Protein AF-X0VG10-F1 (afdb_monomer_lite)

Radius of gyration: 13.47 Å; chains: 1; bounding box: 41×20×35 Å

Organism: NCBI:txid412755

Structure (mmCIF, N/CA/C/O backbone):
data_AF-X0VG10-F1
#
_entry.id   AF-X0VG10-F1
#
loop_
_atom_site.group_PDB
_atom_site.id
_atom_site.type_symbol
_atom_site.label_atom_id
_atom_site.label_alt_id
_atom_site.label_comp_id
_atom_site.label_asym_id
_atom_site.label_entity_id
_atom_site.label_seq_id
_atom_site.pdbx_PDB_ins_code
_atom_site.Cartn_x
_atom_site.Cartn_y
_atom_site.Cartn_z
_atom_site.occupancy
_atom_site.B_iso_or_equiv
_atom_site.auth_seq_id
_atom_site.auth_comp_id
_atom_site.auth_asym_id
_atom_site.auth_atom_id
_atom_site.pdbx_PDB_model_num
ATOM 1 N N . MET A 1 1 ? 25.574 -4.200 -23.144 1.00 44.81 1 MET A N 1
ATOM 2 C CA . MET A 1 1 ? 25.347 -4.266 -21.685 1.00 44.81 1 MET A CA 1
ATOM 3 C C . MET A 1 1 ? 24.020 -3.566 -21.426 1.00 44.81 1 MET A C 1
ATOM 5 O O . MET A 1 1 ? 23.964 -2.358 -21.600 1.00 44.81 1 MET A O 1
ATOM 9 N N . GLY A 1 2 ? 22.930 -4.311 -21.221 1.00 54.69 2 GLY A N 1
ATOM 10 C CA . GLY A 1 2 ? 21.598 -3.717 -21.039 1.00 54.69 2 GLY A CA 1
ATOM 11 C C . GLY A 1 2 ? 21.499 -3.041 -19.674 1.00 54.69 2 GLY A C 1
ATOM 12 O O . GLY A 1 2 ? 22.010 -3.588 -18.699 1.00 54.69 2 GLY A O 1
ATOM 13 N N . ALA A 1 3 ? 20.898 -1.852 -19.609 1.00 61.38 3 ALA A N 1
ATOM 14 C CA . ALA A 1 3 ? 20.648 -1.175 -18.343 1.00 61.38 3 ALA A CA 1
ATOM 15 C C . ALA A 1 3 ? 19.812 -2.090 -17.436 1.00 61.38 3 ALA A C 1
ATOM 17 O O . ALA A 1 3 ? 18.773 -2.602 -17.852 1.00 61.38 3 ALA A O 1
ATOM 18 N N . VAL A 1 4 ? 20.277 -2.315 -16.207 1.00 58.22 4 VAL A N 1
ATOM 19 C CA . VAL A 1 4 ? 19.469 -2.982 -15.185 1.00 58.22 4 VAL A CA 1
ATOM 20 C C . VAL A 1 4 ? 18.330 -2.025 -14.856 1.00 58.22 4 VAL A C 1
ATOM 22 O O . VAL A 1 4 ? 18.554 -0.990 -14.231 1.00 58.22 4 VAL A O 1
ATOM 25 N N . HIS A 1 5 ? 17.122 -2.338 -15.322 1.00 68.50 5 HIS A N 1
ATOM 26 C CA . HIS A 1 5 ? 15.943 -1.577 -14.942 1.00 68.50 5 HIS A CA 1
ATOM 27 C C . HIS A 1 5 ? 15.682 -1.834 -13.461 1.00 68.50 5 HIS A C 1
ATOM 29 O O . HIS A 1 5 ? 15.204 -2.902 -13.082 1.00 68.50 5 HIS A O 1
ATOM 35 N N . MET A 1 6 ? 16.042 -0.872 -12.615 1.00 77.88 6 MET A N 1
ATOM 36 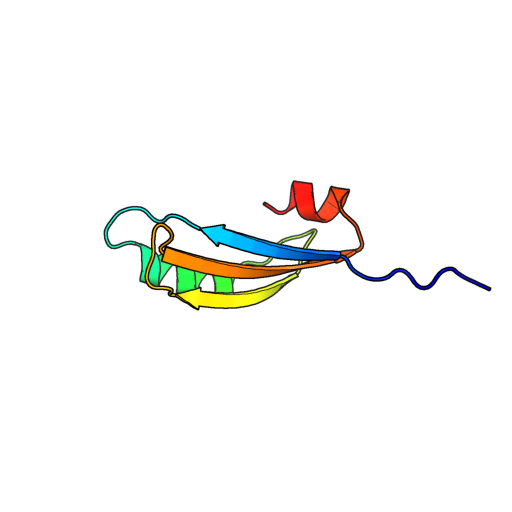C CA . MET A 1 6 ? 15.660 -0.919 -11.211 1.00 77.88 6 MET A CA 1
ATOM 37 C C . MET A 1 6 ? 14.162 -0.611 -11.135 1.00 77.88 6 MET A C 1
ATOM 39 O O . MET A 1 6 ? 13.760 0.436 -11.648 1.00 77.88 6 MET A O 1
ATOM 43 N N . PRO A 1 7 ? 13.337 -1.513 -10.581 1.00 87.06 7 PRO A N 1
ATOM 44 C CA . PRO A 1 7 ? 11.922 -1.240 -10.397 1.00 87.06 7 PRO A CA 1
ATOM 45 C C . PRO A 1 7 ? 11.747 -0.077 -9.418 1.00 87.06 7 PRO A C 1
ATOM 47 O O . PRO A 1 7 ? 12.509 0.068 -8.455 1.00 87.06 7 PRO A O 1
ATOM 50 N N . VAL A 1 8 ? 10.745 0.758 -9.668 1.00 94.81 8 VA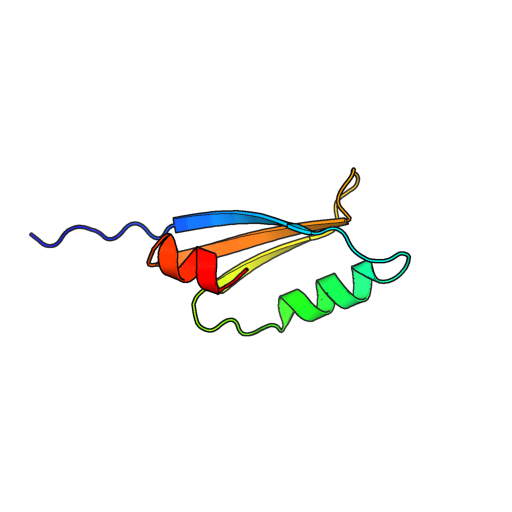L A N 1
ATOM 51 C CA . VAL A 1 8 ? 10.392 1.856 -8.768 1.00 94.81 8 VAL A CA 1
ATOM 52 C C . VAL A 1 8 ? 9.503 1.338 -7.647 1.00 94.81 8 VAL A C 1
ATOM 54 O O . VAL A 1 8 ? 8.654 0.470 -7.854 1.00 94.81 8 VAL A O 1
ATOM 57 N N . ARG A 1 9 ? 9.688 1.883 -6.444 1.00 96.19 9 ARG A N 1
ATOM 58 C CA . ARG A 1 9 ? 8.871 1.556 -5.273 1.00 96.19 9 ARG A CA 1
ATOM 59 C C . ARG A 1 9 ? 8.294 2.813 -4.658 1.00 96.19 9 ARG A C 1
ATOM 61 O O . ARG A 1 9 ? 8.990 3.821 -4.560 1.00 96.19 9 ARG A O 1
ATOM 68 N N . ALA A 1 10 ? 7.053 2.724 -4.198 1.00 97.25 10 ALA A N 1
ATOM 69 C CA . ALA A 1 10 ? 6.383 3.821 -3.519 1.00 97.25 10 ALA A CA 1
ATOM 70 C C . ALA A 1 10 ? 5.566 3.341 -2.327 1.00 97.25 10 ALA A C 1
ATOM 72 O O . ALA A 1 10 ? 4.929 2.290 -2.367 1.00 97.25 10 ALA A O 1
ATOM 73 N N . TYR A 1 11 ? 5.570 4.165 -1.284 1.00 97.31 11 TYR A N 1
ATOM 74 C CA . TYR A 1 11 ? 4.626 4.057 -0.186 1.00 97.31 11 TYR A CA 1
ATOM 75 C C . TYR A 1 11 ? 3.412 4.927 -0.489 1.00 97.31 11 TYR A C 1
ATOM 77 O O . TYR A 1 11 ? 3.534 6.140 -0.649 1.00 97.31 11 TYR A O 1
ATOM 85 N N . ILE A 1 12 ? 2.245 4.300 -0.551 1.00 96.88 12 ILE A N 1
ATOM 86 C CA . ILE A 1 12 ? 0.963 4.954 -0.775 1.00 96.88 12 ILE A CA 1
ATOM 87 C C . ILE A 1 12 ? 0.264 5.093 0.573 1.00 96.88 12 ILE A C 1
ATOM 89 O O . ILE A 1 12 ? 0.016 4.102 1.264 1.00 96.88 12 ILE A O 1
ATOM 93 N N . LEU A 1 13 ? -0.025 6.335 0.956 1.00 97.81 13 LEU A N 1
ATOM 94 C CA . LEU A 1 13 ? -0.739 6.666 2.185 1.00 97.81 13 LEU A CA 1
ATOM 95 C C . LEU A 1 13 ? -2.232 6.769 1.878 1.00 97.81 13 LEU A C 1
ATOM 97 O O . LEU A 1 13 ? -2.651 7.605 1.081 1.00 97.81 13 LEU A O 1
ATOM 101 N N . ILE A 1 14 ? -3.039 5.918 2.505 1.00 97.31 14 ILE A N 1
ATOM 102 C CA . ILE A 1 14 ? -4.457 5.766 2.174 1.00 97.31 14 ILE A CA 1
ATOM 103 C C . ILE A 1 14 ? -5.298 6.266 3.348 1.00 97.31 14 ILE A C 1
ATOM 105 O O . ILE A 1 14 ? -5.233 5.737 4.463 1.00 97.31 14 ILE A O 1
ATOM 109 N N . LYS A 1 15 ? -6.117 7.289 3.085 1.00 97.62 15 LYS A N 1
ATOM 110 C CA . LYS A 1 15 ? -7.165 7.757 3.997 1.00 97.62 15 LYS A CA 1
ATOM 111 C C . LYS A 1 15 ? -8.464 7.036 3.656 1.00 97.62 15 LYS A C 1
ATOM 113 O O . LYS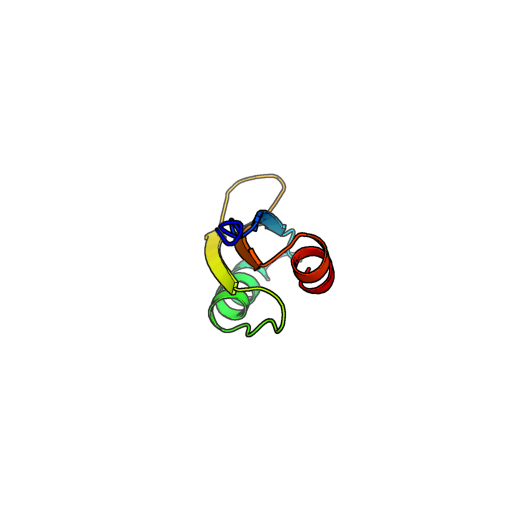 A 1 15 ? -8.935 7.100 2.525 1.00 97.62 15 LYS A O 1
ATOM 118 N N . CYS A 1 16 ? -9.049 6.365 4.632 1.00 96.94 16 CYS A N 1
ATOM 119 C CA . CYS A 1 16 ? -10.299 5.640 4.477 1.00 96.94 16 CYS A CA 1
ATOM 120 C C . CYS A 1 16 ? -11.475 6.470 5.006 1.00 96.94 16 CYS A C 1
ATOM 122 O O . CYS A 1 16 ? -11.332 7.287 5.918 1.00 96.94 16 CYS A O 1
ATOM 124 N N . ALA A 1 17 ? -12.673 6.210 4.481 1.00 97.12 17 ALA A N 1
ATOM 125 C CA . ALA A 1 17 ? -13.894 6.672 5.131 1.00 97.12 17 ALA A CA 1
ATOM 126 C C . ALA A 1 17 ? -14.040 6.011 6.517 1.00 97.12 17 ALA A C 1
ATOM 128 O O . ALA A 1 17 ? -13.580 4.880 6.728 1.00 97.12 17 ALA A O 1
ATOM 129 N N . ALA A 1 18 ? -14.698 6.691 7.457 1.00 94.56 18 ALA A N 1
ATOM 130 C CA . ALA A 1 18 ? -14.872 6.195 8.822 1.00 94.56 18 ALA A CA 1
ATOM 131 C C . ALA A 1 18 ? -15.458 4.768 8.841 1.00 94.56 18 ALA A C 1
ATOM 133 O O . ALA A 1 18 ? -16.429 4.470 8.150 1.00 94.56 18 ALA A O 1
ATOM 134 N N . GLY A 1 19 ? -14.835 3.871 9.611 1.00 95.38 19 GLY A N 1
ATOM 135 C CA . GLY A 1 19 ? -15.263 2.473 9.737 1.00 95.38 19 GLY A CA 1
ATOM 136 C C . GLY A 1 19 ? -14.953 1.563 8.538 1.00 95.38 19 GLY A C 1
ATOM 137 O O . GLY A 1 19 ? -15.298 0.385 8.581 1.00 95.38 19 GLY A O 1
ATOM 138 N N . THR A 1 20 ? -14.293 2.051 7.478 1.00 97.38 20 THR A N 1
ATOM 139 C CA . THR A 1 20 ? -14.044 1.252 6.256 1.00 97.38 20 THR A CA 1
ATOM 140 C C . THR A 1 20 ? -12.637 0.663 6.143 1.00 97.38 20 THR A C 1
ATOM 142 O O . THR A 1 20 ? -12.427 -0.223 5.315 1.00 97.38 20 THR A O 1
ATOM 145 N N . ALA A 1 21 ? -11.693 1.080 6.995 1.00 96.00 21 ALA A N 1
ATOM 146 C CA . ALA A 1 21 ? -10.277 0.712 6.894 1.00 96.00 21 ALA A CA 1
ATOM 147 C C . ALA A 1 21 ? -10.037 -0.806 6.786 1.00 96.00 21 ALA A C 1
ATOM 149 O O . ALA A 1 21 ? -9.307 -1.248 5.906 1.00 96.00 21 ALA A O 1
ATOM 150 N N . GLY A 1 22 ? -10.720 -1.627 7.593 1.00 95.50 22 GLY A N 1
ATOM 151 C CA . GLY A 1 22 ? -10.573 -3.088 7.520 1.00 95.50 22 GLY A CA 1
ATOM 152 C C . GLY A 1 22 ? -11.004 -3.687 6.173 1.00 95.50 22 GLY A C 1
ATOM 153 O O . GLY A 1 22 ? -10.344 -4.582 5.649 1.00 95.50 22 GLY A O 1
ATOM 154 N N . ARG A 1 23 ? -12.076 -3.159 5.563 1.00 96.88 23 ARG A N 1
ATOM 155 C CA . ARG A 1 23 ? -12.528 -3.596 4.230 1.00 96.88 23 ARG A CA 1
ATOM 156 C C . ARG A 1 23 ? -11.566 -3.153 3.134 1.00 96.88 23 ARG A C 1
ATOM 158 O O . ARG A 1 23 ? -11.325 -3.921 2.208 1.00 96.88 23 ARG A O 1
ATOM 165 N N . VAL A 1 24 ? -11.030 -1.938 3.237 1.00 96.81 24 VAL A N 1
ATOM 166 C CA . VAL A 1 24 ? -10.034 -1.422 2.287 1.00 96.81 24 VAL A CA 1
ATOM 167 C C . VAL A 1 24 ? -8.754 -2.253 2.368 1.00 96.81 24 VAL A C 1
ATOM 169 O O . VAL A 1 24 ? -8.280 -2.720 1.339 1.00 96.81 24 VAL A O 1
ATOM 172 N N . HIS A 1 25 ? -8.257 -2.535 3.576 1.00 96.62 25 HIS A N 1
ATOM 173 C CA . HIS A 1 25 ? -7.089 -3.394 3.805 1.00 96.62 25 HIS A CA 1
ATOM 174 C C . HIS A 1 25 ? -7.265 -4.787 3.186 1.00 96.62 25 HIS A C 1
ATOM 176 O O . HIS A 1 25 ? -6.425 -5.234 2.404 1.00 96.62 25 HIS A O 1
ATOM 182 N N . GLN A 1 26 ? -8.410 -5.433 3.429 1.00 95.81 26 GLN A N 1
ATOM 183 C CA . GLN A 1 26 ? -8.732 -6.725 2.817 1.00 95.81 26 GLN A CA 1
ATOM 184 C C . GLN A 1 26 ? -8.831 -6.646 1.284 1.00 95.81 26 GLN A C 1
ATOM 186 O O . GLN A 1 26 ? -8.441 -7.586 0.589 1.00 95.81 26 GLN A O 1
ATOM 191 N N . GLY A 1 27 ? -9.375 -5.545 0.759 1.00 96.00 27 GLY A N 1
ATOM 192 C CA . GLY A 1 27 ? -9.483 -5.289 -0.675 1.00 96.00 27 GLY A CA 1
ATOM 193 C C . GLY A 1 27 ? -8.117 -5.165 -1.343 1.00 96.00 27 GLY A C 1
ATOM 194 O O . GLY A 1 27 ? -7.887 -5.813 -2.359 1.00 96.00 27 GLY A O 1
ATOM 195 N N . LEU A 1 28 ? -7.191 -4.419 -0.734 1.00 95.38 28 LEU A N 1
ATOM 196 C CA . LEU A 1 28 ? -5.821 -4.243 -1.230 1.00 95.38 28 LEU A CA 1
ATOM 197 C C . LEU A 1 28 ? -5.081 -5.577 -1.360 1.00 95.38 28 LEU A C 1
ATOM 199 O O . LEU A 1 28 ? -4.407 -5.799 -2.359 1.00 95.38 28 LEU A O 1
ATOM 203 N N . GLY A 1 29 ? -5.273 -6.505 -0.418 1.00 91.12 29 GLY A N 1
ATOM 204 C CA . GLY A 1 29 ? -4.672 -7.843 -0.493 1.00 91.12 29 GLY A CA 1
ATOM 205 C C . GLY A 1 29 ? -5.182 -8.716 -1.650 1.00 91.12 29 GLY A C 1
ATOM 206 O O . GLY A 1 29 ? -4.607 -9.767 -1.922 1.00 91.12 29 GLY A O 1
ATOM 207 N N . ARG A 1 30 ? -6.267 -8.316 -2.324 1.00 93.25 30 ARG A N 1
ATOM 208 C CA . ARG A 1 30 ? -6.878 -9.035 -3.458 1.00 93.25 30 ARG A CA 1
ATOM 209 C C . ARG A 1 30 ? -6.870 -8.226 -4.750 1.00 93.25 30 ARG A C 1
ATOM 211 O O . ARG A 1 30 ? -7.302 -8.734 -5.782 1.00 93.25 30 ARG A O 1
ATOM 218 N N . LEU A 1 31 ? -6.450 -6.966 -4.685 1.00 92.31 31 LEU A N 1
ATOM 219 C CA . LEU A 1 31 ? -6.522 -6.051 -5.806 1.00 92.31 31 LEU A CA 1
ATOM 220 C C . LEU A 1 31 ? -5.434 -6.407 -6.820 1.00 92.31 31 LEU A C 1
ATOM 222 O O . LEU A 1 31 ? -4.243 -6.356 -6.519 1.00 92.31 31 LEU A O 1
ATOM 226 N N . ALA A 1 32 ? -5.859 -6.755 -8.031 1.00 90.62 32 ALA A N 1
ATOM 227 C CA . ALA A 1 32 ? -4.970 -6.853 -9.175 1.00 90.62 32 ALA A CA 1
ATOM 228 C C . ALA A 1 32 ? -4.911 -5.484 -9.856 1.00 90.62 32 ALA A C 1
ATOM 230 O O . ALA A 1 32 ? -5.934 -4.975 -10.313 1.00 90.62 32 ALA A O 1
ATOM 231 N N . VAL A 1 33 ? -3.718 -4.897 -9.912 1.00 89.25 33 VAL A N 1
ATOM 232 C CA . VAL A 1 33 ? -3.460 -3.632 -10.604 1.00 89.25 33 VAL A CA 1
ATOM 233 C C . VAL A 1 33 ? -2.630 -3.951 -11.844 1.00 89.25 33 VAL A C 1
ATOM 235 O O . VAL A 1 33 ? -1.699 -4.748 -11.768 1.00 89.25 33 VAL A O 1
ATOM 238 N N . ALA A 1 34 ? -2.998 -3.398 -13.000 1.00 89.44 34 ALA A N 1
ATOM 239 C CA . ALA A 1 34 ? -2.358 -3.757 -14.269 1.00 89.44 34 ALA A CA 1
ATOM 240 C C . ALA A 1 34 ? -0.882 -3.326 -14.323 1.00 89.44 34 ALA A C 1
ATOM 242 O O . ALA A 1 34 ? -0.035 -4.071 -14.810 1.00 89.44 34 ALA A O 1
ATOM 243 N N . ASP A 1 35 ? -0.586 -2.144 -13.782 1.00 93.75 35 ASP A N 1
ATOM 244 C CA . ASP A 1 35 ? 0.706 -1.474 -13.936 1.00 93.75 35 ASP A CA 1
ATOM 245 C C . ASP A 1 35 ? 1.552 -1.444 -12.657 1.00 93.75 35 ASP A C 1
ATOM 247 O O . ASP A 1 35 ? 2.642 -0.875 -12.648 1.00 93.75 35 ASP A O 1
ATOM 251 N N . ALA A 1 36 ? 1.104 -2.080 -11.574 1.00 95.62 36 ALA A N 1
ATOM 252 C CA . ALA A 1 36 ? 1.870 -2.180 -10.336 1.00 95.62 36 ALA A CA 1
ATOM 253 C C . ALA A 1 36 ? 1.525 -3.445 -9.551 1.00 95.62 36 ALA A C 1
ATOM 255 O O . ALA A 1 36 ? 0.469 -4.055 -9.713 1.00 95.62 36 ALA A O 1
ATOM 256 N N . LYS A 1 37 ? 2.414 -3.811 -8.634 1.00 95.75 37 LYS A N 1
ATOM 257 C CA . LYS A 1 37 ? 2.202 -4.878 -7.664 1.00 95.75 37 LYS A CA 1
ATOM 258 C C . LYS A 1 37 ? 2.182 -4.296 -6.260 1.00 95.75 37 LYS A C 1
ATOM 260 O O . LYS A 1 37 ? 3.140 -3.651 -5.845 1.00 95.75 37 LYS A O 1
ATOM 265 N N . ILE A 1 38 ? 1.128 -4.591 -5.507 1.00 96.56 38 ILE A N 1
ATOM 266 C CA . ILE A 1 38 ? 1.092 -4.332 -4.066 1.00 96.56 38 ILE A CA 1
ATOM 267 C C . ILE A 1 38 ? 1.969 -5.391 -3.385 1.00 96.56 38 ILE A C 1
ATOM 269 O O . ILE A 1 38 ? 1.716 -6.591 -3.501 1.00 96.56 38 ILE A O 1
ATOM 273 N N . LEU A 1 39 ? 3.032 -4.953 -2.716 1.00 96.38 39 LEU A N 1
ATOM 274 C CA . LEU A 1 39 ? 3.969 -5.803 -1.981 1.00 96.38 39 LEU A CA 1
ATOM 275 C C . LEU A 1 39 ? 3.541 -6.003 -0.526 1.00 96.38 39 LEU A C 1
ATOM 277 O O . LEU A 1 39 ? 3.665 -7.106 0.001 1.00 96.38 39 LEU A O 1
ATOM 281 N N . SER A 1 40 ? 3.038 -4.951 0.115 1.00 97.19 40 SER A N 1
ATOM 282 C CA . SER A 1 40 ? 2.481 -5.009 1.467 1.00 97.19 40 SER A CA 1
ATOM 283 C C . SER A 1 40 ? 1.407 -3.944 1.658 1.00 97.19 40 SER A C 1
ATOM 285 O O . SER A 1 40 ? 1.362 -2.952 0.927 1.00 97.19 40 SER A O 1
ATOM 287 N N . ALA A 1 41 ? 0.541 -4.159 2.643 1.00 97.44 41 ALA A N 1
ATOM 288 C CA . ALA A 1 41 ? -0.411 -3.171 3.117 1.00 97.44 41 ALA A CA 1
ATOM 289 C C . ALA A 1 41 ? -0.614 -3.371 4.617 1.00 97.44 41 ALA A C 1
ATOM 291 O O . ALA A 1 41 ? -0.939 -4.477 5.054 1.00 97.44 41 ALA A O 1
ATOM 292 N N . ASP A 1 42 ? -0.469 -2.302 5.388 1.00 96.75 42 ASP A N 1
ATOM 293 C CA . ASP A 1 42 ? -0.508 -2.342 6.845 1.00 96.75 42 ASP A CA 1
ATOM 294 C C . ASP A 1 42 ? -1.408 -1.226 7.371 1.00 96.75 42 ASP A C 1
ATOM 296 O O . ASP A 1 42 ? -1.319 -0.077 6.932 1.00 96.75 42 ASP A O 1
ATOM 300 N N . ALA A 1 43 ? -2.291 -1.563 8.311 1.00 95.62 43 ALA A N 1
ATOM 301 C CA . ALA A 1 43 ? -3.054 -0.560 9.040 1.00 95.62 43 ALA A CA 1
ATOM 302 C C . ALA A 1 43 ? -2.115 0.192 9.994 1.00 95.62 43 ALA A C 1
ATOM 304 O O . ALA A 1 43 ? -1.339 -0.430 10.721 1.00 95.62 43 ALA A O 1
ATOM 305 N N . ILE A 1 44 ? -2.190 1.522 10.003 1.00 95.50 44 ILE A N 1
ATOM 306 C CA . ILE A 1 44 ? -1.313 2.376 10.811 1.00 95.50 44 ILE A CA 1
ATOM 307 C C . ILE A 1 44 ? -2.120 3.329 11.687 1.00 95.50 44 ILE A C 1
ATOM 309 O O . ILE A 1 44 ? -3.272 3.645 11.404 1.00 95.50 44 ILE A O 1
ATOM 313 N N . VAL A 1 45 ? -1.496 3.803 12.765 1.00 90.12 45 VAL A N 1
ATOM 314 C CA . VAL A 1 45 ? -2.050 4.865 13.609 1.00 90.12 45 VAL A CA 1
ATOM 315 C C . VAL A 1 45 ? -1.475 6.196 13.137 1.00 90.12 45 VAL A C 1
ATOM 317 O O . VAL A 1 45 ? -0.261 6.389 13.164 1.00 90.12 45 VAL A O 1
ATOM 320 N N . GLY A 1 46 ? -2.331 7.123 12.708 1.00 91.06 46 GLY A N 1
ATOM 321 C CA . GLY A 1 46 ? -1.891 8.430 12.233 1.00 91.06 46 GLY A CA 1
ATOM 322 C C . GLY A 1 46 ? -2.962 9.178 11.437 1.00 91.06 46 GLY A C 1
ATOM 323 O O . GLY A 1 46 ? -4.146 8.851 11.524 1.00 91.06 46 GLY A O 1
ATOM 324 N N . PRO A 1 47 ? -2.569 10.197 10.651 1.00 94.25 47 PRO A N 1
ATOM 325 C CA . PRO A 1 47 ? -3.505 10.929 9.799 1.00 94.25 47 PRO A CA 1
ATOM 326 C C . PRO A 1 47 ? -4.094 10.051 8.685 1.00 94.25 47 PRO A C 1
ATOM 328 O O . PRO A 1 47 ? -5.197 10.326 8.216 1.00 94.25 47 PRO A O 1
ATOM 331 N N . PHE A 1 48 ? -3.401 8.973 8.313 1.00 97.69 48 PHE A N 1
ATOM 332 C CA . PHE A 1 48 ? -3.837 7.953 7.361 1.00 97.69 48 PHE A CA 1
ATOM 333 C C . PHE A 1 48 ? -4.158 6.649 8.080 1.00 97.69 48 PHE A C 1
ATOM 335 O O . PHE A 1 48 ? -3.715 6.428 9.204 1.00 97.69 48 PHE A O 1
ATOM 342 N N . ASP A 1 49 ? -4.928 5.798 7.414 1.00 97.69 49 ASP A N 1
ATOM 343 C CA . ASP A 1 49 ? -5.455 4.573 8.008 1.00 97.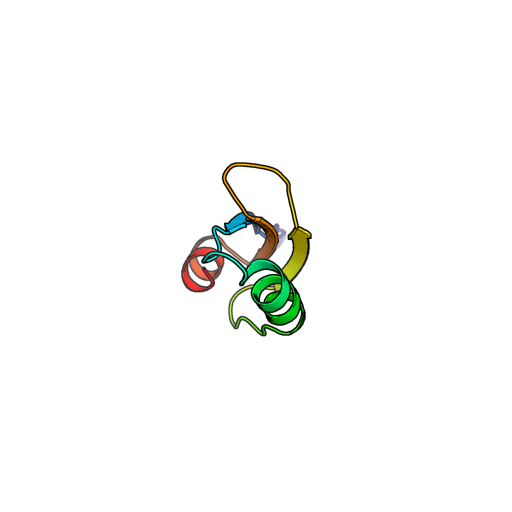69 49 ASP A CA 1
ATOM 344 C C . ASP A 1 49 ? -4.649 3.343 7.557 1.00 97.69 49 ASP A C 1
ATOM 346 O O . ASP A 1 49 ? -4.536 2.369 8.300 1.00 97.69 49 ASP A O 1
ATOM 350 N N . ILE A 1 50 ? -4.068 3.387 6.350 1.00 98.00 50 ILE A N 1
ATOM 351 C CA . ILE A 1 50 ? -3.265 2.305 5.762 1.00 98.00 50 ILE A CA 1
ATOM 352 C C . ILE A 1 50 ? -2.034 2.892 5.057 1.00 98.00 50 ILE A C 1
ATOM 354 O O . ILE A 1 50 ? -2.119 3.943 4.416 1.00 98.00 50 ILE A O 1
ATOM 358 N N . ILE A 1 51 ? -0.910 2.180 5.130 1.00 97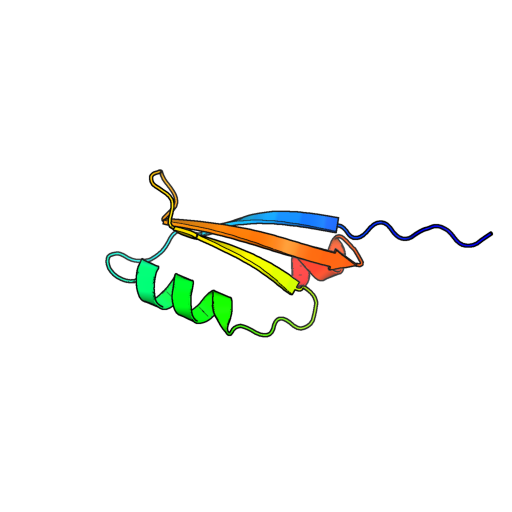.81 51 ILE A N 1
ATOM 359 C CA . ILE A 1 51 ? 0.249 2.355 4.248 1.00 97.81 51 ILE A CA 1
ATOM 360 C C . ILE A 1 51 ? 0.388 1.124 3.349 1.00 97.81 51 ILE A C 1
ATOM 362 O O . ILE A 1 51 ? 0.365 -0.003 3.841 1.00 97.81 51 ILE A O 1
ATOM 366 N N . ALA A 1 52 ? 0.515 1.323 2.038 1.00 97.69 52 ALA A N 1
ATOM 367 C CA . ALA A 1 52 ? 0.754 0.247 1.078 1.00 97.69 52 ALA A CA 1
ATOM 368 C C . ALA A 1 52 ? 2.089 0.450 0.360 1.00 97.69 52 ALA A C 1
ATOM 370 O O . ALA A 1 52 ? 2.384 1.553 -0.092 1.00 97.69 52 ALA A O 1
ATOM 371 N N . LEU A 1 53 ? 2.894 -0.604 0.240 1.00 97.56 53 LEU A N 1
ATOM 372 C CA . LEU A 1 53 ? 4.112 -0.596 -0.566 1.00 97.56 53 LEU A CA 1
ATOM 373 C C . LEU A 1 53 ? 3.789 -1.154 -1.947 1.00 97.56 53 LEU A C 1
ATOM 375 O O . LEU A 1 53 ? 3.385 -2.311 -2.060 1.00 97.56 53 LEU A O 1
ATOM 379 N N . LEU A 1 54 ? 3.992 -0.355 -2.988 1.00 97.12 54 LEU A N 1
ATOM 380 C CA . LEU A 1 54 ? 3.835 -0.770 -4.378 1.00 97.12 54 LEU A CA 1
ATOM 381 C C . LEU A 1 54 ? 5.191 -0.835 -5.076 1.00 97.12 54 LEU A C 1
ATOM 383 O O . LEU A 1 54 ? 6.105 -0.070 -4.766 1.00 97.12 54 LEU A O 1
ATOM 387 N N . GLU A 1 55 ? 5.290 -1.733 -6.047 1.00 96.38 55 GLU A N 1
ATOM 388 C CA . GLU A 1 55 ? 6.399 -1.833 -6.989 1.00 96.38 55 GLU A CA 1
ATOM 389 C C . GLU A 1 55 ? 5.864 -1.781 -8.420 1.00 96.38 55 GLU A C 1
ATOM 391 O O . GLU A 1 55 ? 4.856 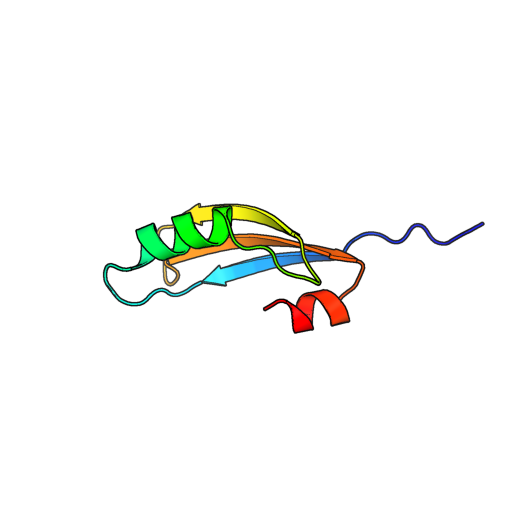-2.414 -8.739 1.00 96.38 55 GLU A O 1
ATOM 396 N N . SER A 1 56 ? 6.541 -1.029 -9.282 1.00 96.19 56 SER A N 1
ATOM 397 C CA . SER A 1 56 ? 6.277 -0.993 -10.719 1.00 96.19 56 SER A CA 1
ATOM 398 C C . SER A 1 56 ? 7.591 -0.998 -11.494 1.00 96.19 56 SER A C 1
ATOM 400 O O . SER A 1 56 ? 8.674 -0.855 -10.922 1.00 96.19 56 SER A O 1
ATOM 402 N N . HIS A 1 57 ? 7.499 -1.173 -12.809 1.00 94.06 57 HIS A N 1
ATOM 403 C CA . HIS A 1 57 ? 8.651 -1.055 -13.686 1.00 94.06 57 HIS A CA 1
ATOM 404 C C . HIS A 1 57 ? 9.169 0.383 -13.679 1.00 94.06 57 HIS A C 1
ATOM 406 O O . HIS A 1 57 ? 10.311 0.596 -13.294 1.00 94.06 57 HIS A O 1
ATOM 412 N N . ASP A 1 58 ? 8.325 1.368 -13.979 1.00 93.31 58 ASP A N 1
ATOM 413 C CA . ASP A 1 58 ? 8.704 2.774 -14.122 1.00 93.31 58 ASP A CA 1
ATOM 414 C C . ASP A 1 58 ? 7.706 3.717 -13.426 1.00 93.31 58 ASP A C 1
ATOM 416 O O . ASP A 1 58 ? 6.680 3.295 -12.883 1.00 93.31 58 ASP A O 1
ATOM 420 N N . LEU A 1 59 ? 8.050 5.007 -13.384 1.00 93.19 59 LEU A N 1
ATOM 421 C CA . LEU A 1 59 ? 7.255 6.023 -12.697 1.00 93.19 59 LEU A CA 1
ATOM 422 C C . LEU A 1 59 ? 5.905 6.280 -13.385 1.00 93.19 59 LEU A C 1
ATOM 424 O O . LEU A 1 59 ? 4.927 6.551 -12.691 1.00 93.19 59 LEU A O 1
ATOM 428 N N . ASP A 1 60 ? 5.837 6.169 -14.713 1.00 94.31 60 ASP A N 1
ATOM 429 C CA . ASP A 1 60 ? 4.618 6.435 -15.485 1.00 94.31 60 ASP A CA 1
ATOM 430 C C . ASP A 1 60 ? 3.558 5.364 -15.203 1.00 94.31 60 ASP A C 1
ATOM 432 O O . ASP A 1 60 ? 2.407 5.669 -14.885 1.00 94.31 60 ASP A O 1
ATOM 436 N N . ARG A 1 61 ? 3.964 4.091 -15.216 1.00 95.25 61 ARG A N 1
ATOM 437 C CA . ARG A 1 61 ? 3.124 2.947 -14.837 1.00 95.25 61 ARG A CA 1
ATOM 438 C C . ARG A 1 61 ? 2.670 3.017 -13.389 1.00 95.25 61 ARG A C 1
ATOM 440 O O . ARG A 1 61 ? 1.501 2.772 -13.100 1.00 95.25 61 ARG A O 1
ATOM 447 N N . LEU A 1 62 ? 3.571 3.385 -12.480 1.00 95.06 62 LEU A N 1
ATOM 448 C CA . LEU A 1 62 ? 3.201 3.609 -11.087 1.00 95.06 62 LEU A CA 1
ATOM 449 C C . LEU A 1 62 ? 2.144 4.718 -10.965 1.00 95.06 62 LEU A C 1
ATOM 451 O O . LEU A 1 62 ? 1.194 4.549 -10.210 1.00 95.06 62 LEU A O 1
ATOM 455 N N . GLY A 1 63 ? 2.286 5.814 -11.716 1.00 93.94 63 GLY A N 1
ATOM 456 C CA . GLY A 1 63 ? 1.318 6.911 -11.748 1.00 93.94 63 GLY A CA 1
ATOM 457 C C . GLY A 1 63 ? -0.052 6.504 -12.296 1.00 93.94 63 GLY A C 1
ATOM 458 O O . GLY A 1 63 ? -1.064 6.988 -11.807 1.00 93.94 63 GLY A O 1
ATOM 459 N N . HIS A 1 64 ? -0.107 5.582 -13.260 1.00 94.25 64 HIS A N 1
ATOM 460 C CA . HIS A 1 64 ? -1.368 5.019 -13.757 1.00 94.25 64 HIS A CA 1
ATOM 461 C C . HIS A 1 64 ? -2.056 4.064 -12.771 1.00 94.25 64 HIS A C 1
ATOM 463 O O . HIS A 1 64 ? -3.264 3.850 -12.866 1.00 94.25 64 HIS A O 1
ATOM 469 N N . ALA A 1 65 ? -1.298 3.471 -11.851 1.00 91.56 65 ALA A N 1
ATOM 470 C CA . ALA A 1 65 ? -1.782 2.462 -10.918 1.00 91.56 65 ALA A CA 1
ATOM 471 C C . ALA A 1 65 ? -2.462 3.028 -9.655 1.00 91.56 65 ALA A C 1
ATOM 473 O O . ALA A 1 65 ? -3.063 2.241 -8.915 1.00 91.56 65 ALA A O 1
ATOM 474 N N . VAL A 1 66 ? -2.341 4.334 -9.378 1.00 88.12 66 VAL A N 1
ATOM 475 C CA . VAL A 1 66 ? -2.747 4.977 -8.108 1.00 88.12 66 VAL A CA 1
ATOM 476 C C . VAL A 1 66 ? -3.812 6.053 -8.266 1.00 88.12 66 VAL A C 1
ATOM 478 O O . VAL A 1 66 ? -3.879 6.693 -9.336 1.00 88.12 66 VAL A O 1
#

Foldseek 3Di:
DDDPQDWDKDKDFAADDPPCLVVVQVCLVVDDFPFKDFPDKDQDPDPGGIITMIIGRDDVSVVVRD

Sequence (66 aa):
MGAVHMPVRAYILIKCAAGTAGRVHQGLGRLAVADAKILSADAIVGPFDIIALLESHDLDRLGHAV

Secondary structure (DSSP, 8-state):
-----PPEEEEEEEPPPTT-HHHHHHHHTT---SS-EEEEEEE-SSSSSEEEEEEESSHHHHHHT-

pLDDT: mean 91.96, std 10.61, range [44.81, 98.0]